Protein AF-A0A931VC47-F1 (afdb_monomer)

Structure (mmCIF, N/CA/C/O backbone):
data_AF-A0A931VC47-F1
#
_entry.id   AF-A0A931VC47-F1
#
loop_
_atom_site.group_PDB
_atom_site.id
_atom_site.type_symbol
_atom_site.label_atom_id
_atom_site.label_alt_id
_atom_site.label_comp_id
_atom_site.label_asym_id
_atom_site.label_entity_id
_atom_site.label_seq_id
_atom_site.pdbx_PDB_ins_code
_atom_site.Cartn_x
_atom_site.Cartn_y
_atom_site.Cartn_z
_atom_site.occupancy
_atom_site.B_iso_or_equiv
_atom_site.auth_seq_id
_atom_site.auth_comp_id
_atom_site.auth_asym_id
_atom_site.auth_atom_id
_atom_site.pdbx_PDB_model_num
ATOM 1 N N . MET A 1 1 ? -18.470 17.749 -21.492 1.00 53.16 1 MET A N 1
ATOM 2 C CA . MET A 1 1 ? -18.153 16.388 -21.009 1.00 53.16 1 MET A CA 1
ATOM 3 C C . MET A 1 1 ? -17.188 16.545 -19.848 1.00 53.16 1 MET A C 1
ATOM 5 O O . MET A 1 1 ? -16.186 17.224 -20.029 1.00 53.16 1 MET A O 1
ATOM 9 N N . LEU A 1 2 ? -17.513 16.042 -18.655 1.00 38.81 2 LEU A N 1
ATOM 10 C CA . LEU A 1 2 ? -16.577 16.076 -17.528 1.00 38.81 2 LEU A CA 1
ATOM 11 C C . LEU A 1 2 ? -15.526 14.981 -17.768 1.00 38.81 2 LEU A C 1
ATOM 13 O O . LEU A 1 2 ? -15.881 13.807 -17.800 1.00 38.81 2 LEU A O 1
ATOM 17 N N . SER A 1 3 ? -14.263 15.353 -17.980 1.00 41.66 3 SER A N 1
ATOM 18 C CA . SER A 1 3 ? -13.157 14.391 -18.006 1.00 41.66 3 SER A CA 1
ATOM 19 C C . SER A 1 3 ? -12.623 14.253 -16.586 1.00 41.66 3 SER A C 1
ATOM 21 O O . SER A 1 3 ? -12.040 15.193 -16.049 1.00 41.66 3 SER A O 1
ATOM 23 N N . LEU A 1 4 ? -12.861 13.103 -15.961 1.00 42.41 4 LEU A N 1
ATOM 24 C CA . LEU A 1 4 ? -12.277 12.762 -14.670 1.00 42.41 4 LEU A CA 1
ATOM 25 C C . LEU A 1 4 ? -10.878 12.184 -14.909 1.00 42.41 4 LEU A C 1
ATOM 27 O O . LEU A 1 4 ? -10.736 11.033 -15.313 1.00 42.41 4 LEU A O 1
ATOM 31 N N . THR A 1 5 ? -9.840 12.976 -14.660 1.00 44.44 5 THR A N 1
ATOM 32 C CA . THR A 1 5 ? -8.460 12.478 -14.649 1.00 44.44 5 THR A CA 1
ATOM 33 C C . THR A 1 5 ? -8.179 11.852 -13.283 1.00 44.44 5 THR A C 1
ATOM 35 O O . THR A 1 5 ? -7.865 12.556 -12.325 1.00 44.44 5 THR A O 1
ATOM 38 N N . LEU A 1 6 ? -8.302 10.527 -13.166 1.00 52.09 6 LEU A N 1
ATOM 39 C CA . LEU A 1 6 ? -7.863 9.780 -11.980 1.00 52.09 6 LEU A CA 1
ATOM 40 C C . LEU A 1 6 ? -6.327 9.716 -11.973 1.00 52.09 6 LEU A C 1
ATOM 42 O O . LEU A 1 6 ? -5.728 8.757 -12.444 1.00 52.09 6 LEU A O 1
ATOM 46 N N . GLY A 1 7 ? -5.670 10.756 -11.457 1.00 54.22 7 GLY A N 1
ATOM 47 C CA . GLY A 1 7 ? -4.204 10.854 -11.379 1.00 54.22 7 GLY A CA 1
ATOM 48 C C . GLY A 1 7 ? -3.548 9.965 -10.315 1.00 54.22 7 GLY A C 1
ATOM 49 O O . GLY A 1 7 ? -2.459 10.287 -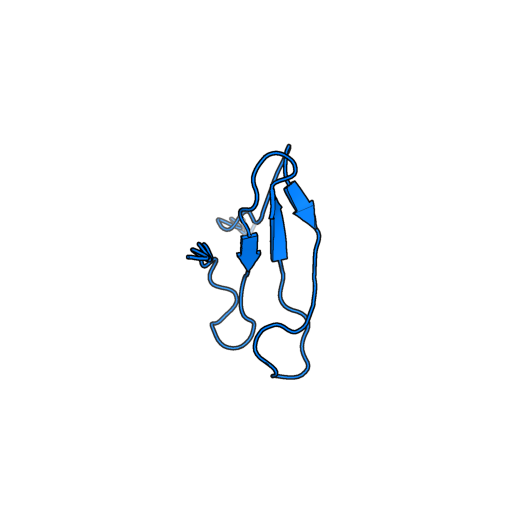9.851 1.00 54.22 7 GLY A O 1
ATOM 50 N N . ARG A 1 8 ? -4.210 8.892 -9.867 1.00 62.12 8 ARG A N 1
ATOM 51 C CA . ARG A 1 8 ? -3.746 8.071 -8.742 1.00 62.12 8 ARG A CA 1
ATOM 52 C C . ARG A 1 8 ? -3.788 6.591 -9.115 1.00 62.12 8 ARG A C 1
ATOM 54 O O . ARG A 1 8 ? -4.780 5.908 -8.888 1.00 62.12 8 ARG A O 1
ATOM 61 N N . SER A 1 9 ? -2.714 6.122 -9.747 1.00 71.94 9 SER A N 1
ATOM 62 C CA . SER A 1 9 ? -2.509 4.711 -10.079 1.00 71.94 9 SER A CA 1
ATOM 63 C C . SER A 1 9 ? -1.951 3.967 -8.867 1.00 71.94 9 SER A C 1
ATOM 65 O O . SER A 1 9 ? -0.877 4.307 -8.375 1.00 71.94 9 SER A O 1
ATOM 67 N N . LEU A 1 10 ? -2.672 2.952 -8.397 1.00 78.81 10 LEU A N 1
ATOM 68 C CA . LEU A 1 10 ? -2.189 2.000 -7.401 1.00 78.81 10 LEU A CA 1
ATOM 69 C C . LEU A 1 10 ? -1.805 0.699 -8.119 1.00 78.81 10 LEU A C 1
ATOM 71 O O . LEU A 1 10 ? -2.675 -0.001 -8.636 1.00 78.81 10 LEU A O 1
ATOM 75 N N . GLY A 1 11 ? -0.509 0.389 -8.160 1.00 82.88 11 GLY A N 1
ATOM 76 C CA . GLY A 1 11 ? 0.021 -0.807 -8.821 1.00 82.88 11 GLY A CA 1
ATOM 77 C C . GLY A 1 11 ? 0.223 -0.669 -10.334 1.00 82.88 11 GLY A C 1
ATOM 78 O O . GLY A 1 11 ? 0.449 0.422 -10.854 1.00 82.88 11 GLY A O 1
ATOM 79 N N . GLY A 1 12 ? 0.190 -1.808 -11.030 1.00 85.75 12 GLY A N 1
ATOM 80 C CA . GLY A 1 12 ? 0.525 -1.957 -12.448 1.00 85.75 12 GLY A CA 1
ATOM 81 C C . GLY A 1 12 ? 1.122 -3.339 -12.728 1.00 85.75 12 GLY A C 1
ATOM 82 O O . GLY A 1 12 ? 1.096 -4.219 -11.865 1.00 85.75 12 GLY A O 1
ATOM 83 N N . THR A 1 13 ? 1.683 -3.546 -13.920 1.00 90.94 13 THR A N 1
ATOM 84 C CA . THR A 1 13 ? 2.467 -4.756 -14.213 1.00 90.94 13 THR A CA 1
ATOM 85 C C . THR A 1 13 ? 3.579 -4.912 -13.172 1.00 90.94 13 THR A C 1
ATOM 87 O O . THR A 1 13 ? 4.346 -3.979 -12.956 1.00 90.94 13 THR A O 1
ATOM 90 N N . GLY A 1 14 ? 3.662 -6.078 -12.526 1.00 91.44 14 GLY A N 1
ATOM 91 C CA . GLY A 1 14 ? 4.625 -6.333 -11.447 1.00 91.44 14 GLY A CA 1
ATOM 92 C C . GLY A 1 14 ? 4.086 -6.109 -10.029 1.00 91.44 14 GLY A C 1
ATOM 93 O O . GLY A 1 14 ? 4.856 -6.186 -9.077 1.00 91.44 14 GLY A O 1
ATOM 94 N N . TYR A 1 15 ? 2.781 -5.870 -9.869 1.00 93.00 15 TYR A N 1
ATOM 95 C CA . TYR A 1 15 ? 2.126 -5.741 -8.567 1.00 93.00 15 TYR A CA 1
ATOM 96 C C . TYR A 1 15 ? 0.945 -6.710 -8.428 1.00 93.00 15 TYR A C 1
ATOM 98 O O . TYR A 1 15 ? 0.161 -6.889 -9.359 1.00 93.00 15 TYR A O 1
ATOM 106 N N . ALA A 1 16 ? 0.799 -7.314 -7.249 1.00 94.06 16 ALA A N 1
ATOM 107 C CA . ALA A 1 16 ? -0.337 -8.149 -6.873 1.00 94.06 16 ALA A CA 1
ATOM 108 C C . ALA A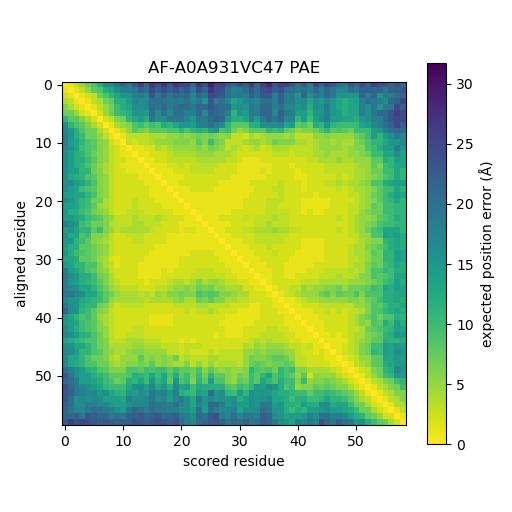 1 16 ? -1.273 -7.381 -5.919 1.00 94.06 16 ALA A C 1
ATOM 110 O O . ALA A 1 16 ? -0.775 -6.749 -4.982 1.00 94.06 16 ALA A O 1
ATOM 111 N N . PRO A 1 17 ? -2.606 -7.426 -6.116 1.00 93.38 17 PRO A N 1
ATOM 112 C CA . PRO A 1 17 ? -3.558 -6.783 -5.212 1.00 93.38 17 PRO A CA 1
ATOM 113 C C . PRO A 1 17 ? -3.590 -7.492 -3.853 1.00 93.38 17 PRO A C 1
ATOM 115 O O . PRO A 1 17 ? -3.588 -8.721 -3.793 1.00 93.38 17 PRO A O 1
ATOM 118 N N . ALA A 1 18 ? -3.647 -6.715 -2.771 1.00 94.38 18 ALA A N 1
ATOM 119 C CA . ALA A 1 18 ? -3.693 -7.228 -1.402 1.00 94.38 18 ALA A CA 1
ATOM 120 C C . ALA A 1 18 ? -4.595 -6.379 -0.476 1.00 94.38 18 ALA A C 1
ATOM 122 O O . ALA A 1 18 ? -4.119 -5.888 0.548 1.00 94.38 18 ALA A O 1
ATOM 123 N N . PRO A 1 19 ? -5.878 -6.163 -0.825 1.00 94.31 19 PRO A N 1
ATOM 124 C CA . PRO A 1 19 ? -6.773 -5.328 -0.028 1.00 94.31 19 PRO A CA 1
ATOM 125 C C . PRO A 1 19 ? -7.074 -5.961 1.338 1.00 94.31 19 PRO A C 1
ATOM 127 O O . PRO A 1 19 ? -7.427 -7.139 1.413 1.00 94.31 19 PRO A O 1
ATOM 130 N N . ALA A 1 20 ? -6.963 -5.166 2.399 1.00 95.06 20 ALA A N 1
ATOM 131 C CA . ALA A 1 20 ? -7.337 -5.514 3.770 1.00 95.06 20 ALA A CA 1
ATOM 132 C C . ALA A 1 20 ? -7.512 -4.227 4.592 1.00 95.06 20 ALA A C 1
ATOM 134 O O . ALA A 1 20 ? -7.184 -3.152 4.106 1.00 95.06 20 ALA A O 1
ATOM 135 N N . ASP A 1 21 ? -8.033 -4.335 5.808 1.00 95.12 21 ASP A N 1
ATOM 136 C CA . ASP A 1 21 ? -8.062 -3.235 6.778 1.00 95.12 21 ASP A CA 1
ATOM 137 C C . ASP A 1 21 ? -6.706 -3.176 7.503 1.00 95.12 21 ASP A C 1
ATOM 139 O O . ASP A 1 21 ? -6.409 -4.036 8.337 1.00 95.12 21 ASP A O 1
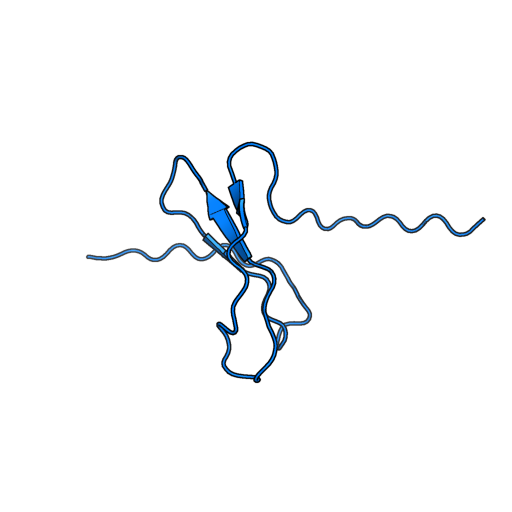ATOM 143 N N . TYR A 1 22 ? -5.843 -2.235 7.113 1.00 93.06 22 TYR A N 1
ATOM 144 C CA . TYR A 1 22 ? -4.497 -2.073 7.670 1.00 93.06 22 TYR A CA 1
ATOM 145 C C . TYR A 1 22 ? -4.415 -0.945 8.706 1.00 93.06 22 TYR A C 1
ATOM 147 O O . TYR A 1 22 ? -3.445 -0.914 9.466 1.00 93.06 22 TYR A O 1
ATOM 155 N N . ASP A 1 23 ? -5.392 -0.035 8.747 1.00 92.12 23 ASP A N 1
ATOM 156 C CA . ASP A 1 23 ? -5.448 1.068 9.716 1.00 92.12 23 ASP A CA 1
ATOM 157 C C . ASP A 1 23 ? -6.480 0.879 10.846 1.00 92.12 23 ASP A C 1
ATOM 159 O O . ASP A 1 23 ? -6.475 1.641 11.817 1.00 92.12 23 ASP A O 1
ATOM 163 N N . GLY A 1 24 ? -7.273 -0.193 10.798 1.00 94.38 24 GLY A N 1
ATOM 164 C CA . GLY A 1 24 ? -8.148 -0.649 11.874 1.00 94.38 24 GLY A CA 1
ATOM 165 C C . GLY A 1 24 ? -9.487 0.082 11.947 1.00 94.38 24 GLY A C 1
ATOM 166 O O . GLY A 1 24 ? -10.114 0.087 13.012 1.00 94.38 24 GLY A O 1
ATOM 167 N N . ASP A 1 25 ? -9.925 0.723 10.862 1.00 95.06 25 ASP A N 1
ATOM 168 C CA . ASP A 1 25 ? -11.169 1.499 10.827 1.00 95.06 25 ASP A CA 1
ATOM 169 C C . ASP A 1 25 ? -12.404 0.679 10.392 1.00 95.06 25 ASP A C 1
ATOM 171 O O . ASP A 1 25 ? -13.529 1.197 10.360 1.00 95.06 25 ASP A O 1
ATOM 175 N N . GLY A 1 26 ? -12.214 -0.608 10.087 1.00 95.44 26 GLY A N 1
ATOM 176 C CA . GLY A 1 26 ? -13.250 -1.519 9.615 1.00 95.44 26 GLY A CA 1
ATOM 177 C C . GLY A 1 26 ? -13.537 -1.421 8.115 1.00 95.44 26 GLY A C 1
ATOM 178 O O . GLY A 1 26 ? -14.484 -2.060 7.643 1.00 95.44 26 GLY A O 1
ATOM 179 N N . LYS A 1 27 ? -12.766 -0.638 7.350 1.00 93.94 27 LYS A N 1
ATOM 180 C CA . LYS A 1 27 ? -12.844 -0.555 5.888 1.00 93.94 27 LYS A CA 1
ATOM 181 C C . 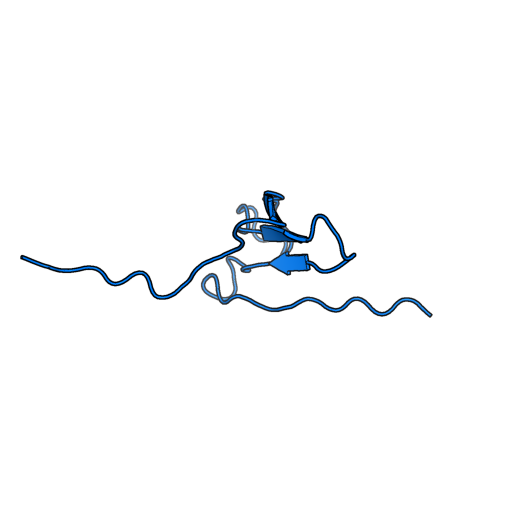LYS A 1 27 ? -11.623 -1.203 5.250 1.00 93.94 27 LYS A C 1
ATOM 183 O O . LYS A 1 27 ? -10.529 -1.220 5.789 1.00 93.94 27 LYS A O 1
ATOM 188 N N . ALA A 1 28 ? -11.820 -1.745 4.051 1.00 93.69 28 ALA A N 1
ATOM 189 C CA . ALA A 1 28 ? -10.705 -2.260 3.272 1.00 93.69 28 ALA A CA 1
ATOM 190 C C . ALA A 1 28 ? -9.899 -1.105 2.659 1.00 93.69 28 ALA A C 1
ATOM 192 O O . ALA A 1 28 ? -10.449 -0.278 1.925 1.00 93.69 28 ALA A O 1
ATOM 193 N N . ASP A 1 29 ? -8.591 -1.120 2.879 1.00 93.31 29 ASP A N 1
ATOM 194 C CA . ASP A 1 29 ? -7.634 -0.237 2.235 1.00 93.31 29 ASP A CA 1
ATOM 195 C C . ASP A 1 29 ? -7.170 -0.837 0.901 1.00 93.31 29 ASP A C 1
ATOM 197 O O . ASP A 1 29 ? -6.767 -2.008 0.823 1.00 93.31 29 ASP A O 1
ATOM 201 N N . PRO A 1 30 ? -7.169 -0.047 -0.182 1.00 91.88 30 PRO A N 1
ATOM 202 C CA . PRO A 1 30 ? -6.498 -0.423 -1.411 1.00 91.88 30 PRO A CA 1
ATOM 203 C C . PRO A 1 30 ? -4.997 -0.608 -1.163 1.00 91.88 30 PRO A C 1
ATOM 205 O O . PRO A 1 30 ? -4.295 0.326 -0.773 1.00 91.88 30 PRO A O 1
ATOM 208 N N . ALA A 1 31 ? -4.489 -1.805 -1.445 1.00 92.06 31 ALA A N 1
ATOM 209 C CA . ALA A 1 31 ? -3.073 -2.110 -1.314 1.00 92.06 31 ALA A CA 1
ATOM 210 C C . ALA A 1 31 ? -2.571 -3.017 -2.436 1.00 92.06 31 ALA A C 1
ATOM 212 O O . ALA A 1 31 ? -3.313 -3.839 -2.988 1.00 92.06 31 ALA A O 1
ATOM 213 N N . VAL A 1 32 ? -1.285 -2.875 -2.749 1.00 92.88 32 VAL A N 1
ATOM 214 C CA . VAL A 1 32 ? -0.563 -3.734 -3.685 1.00 92.88 32 VAL A CA 1
ATOM 215 C C . VAL A 1 32 ? 0.800 -4.126 -3.130 1.00 92.88 32 VAL A C 1
ATOM 217 O O . VAL A 1 32 ? 1.476 -3.333 -2.475 1.00 92.88 32 VAL A O 1
ATOM 220 N N . ARG A 1 33 ? 1.222 -5.349 -3.448 1.00 91.50 33 ARG A N 1
ATOM 221 C CA . ARG A 1 33 ? 2.559 -5.868 -3.159 1.00 91.50 33 ARG A CA 1
ATOM 222 C C . ARG A 1 33 ? 3.327 -6.040 -4.457 1.00 91.50 33 ARG A C 1
ATOM 224 O O . ARG A 1 33 ? 2.798 -6.627 -5.401 1.00 91.50 33 ARG A O 1
ATOM 231 N N . SER A 1 34 ? 4.568 -5.577 -4.503 1.00 91.50 34 SER A N 1
ATOM 232 C CA . SER A 1 34 ? 5.455 -5.884 -5.625 1.00 91.50 34 SER A CA 1
ATOM 233 C C . SER A 1 34 ? 5.641 -7.401 -5.759 1.00 91.50 34 SER A C 1
ATOM 235 O O . SER A 1 34 ? 5.823 -8.122 -4.778 1.00 91.50 34 SER A O 1
ATOM 237 N N . THR A 1 35 ? 5.562 -7.927 -6.980 1.00 91.69 35 THR A N 1
ATOM 238 C CA . THR A 1 35 ? 5.771 -9.361 -7.232 1.00 91.69 35 THR A CA 1
ATOM 239 C C . THR A 1 35 ? 7.249 -9.742 -7.221 1.00 91.69 35 THR A C 1
ATOM 241 O O . THR A 1 35 ? 7.567 -10.925 -7.137 1.00 91.69 35 THR A O 1
ATOM 244 N N . THR A 1 36 ? 8.148 -8.759 -7.329 1.00 90.06 36 THR A N 1
ATOM 245 C CA . THR A 1 36 ? 9.601 -8.962 -7.455 1.00 90.06 36 THR A CA 1
ATOM 246 C C . THR A 1 36 ? 10.403 -8.396 -6.285 1.00 90.06 36 THR A C 1
ATOM 248 O O . THR A 1 36 ? 11.544 -8.799 -6.090 1.00 90.06 36 THR A O 1
ATOM 251 N N . SER A 1 37 ? 9.833 -7.477 -5.504 1.00 85.44 37 SER A N 1
ATOM 252 C CA . SER A 1 37 ? 10.424 -6.935 -4.274 1.00 85.44 37 SER A CA 1
ATOM 253 C C . SER A 1 37 ? 9.470 -7.135 -3.092 1.00 85.44 37 SER A C 1
ATOM 255 O O . SER A 1 37 ? 8.277 -7.352 -3.277 1.00 85.44 37 SER A O 1
ATOM 257 N N . ASN A 1 38 ? 9.971 -7.034 -1.860 1.00 83.62 38 ASN A N 1
ATOM 258 C CA . ASN A 1 38 ? 9.136 -7.061 -0.649 1.00 83.62 38 ASN A CA 1
ATOM 259 C C . ASN A 1 38 ? 8.504 -5.692 -0.332 1.00 83.62 38 ASN A C 1
ATOM 261 O O . ASN A 1 38 ? 8.256 -5.368 0.825 1.00 83.62 38 ASN A O 1
ATOM 265 N N . GLU A 1 39 ? 8.262 -4.878 -1.357 1.00 86.06 39 GLU A N 1
ATOM 266 C CA . GLU A 1 39 ? 7.682 -3.547 -1.207 1.00 86.06 39 GLU A CA 1
ATOM 267 C C . GLU A 1 39 ? 6.153 -3.607 -1.216 1.00 86.06 39 GLU A C 1
ATOM 269 O O . GLU A 1 39 ? 5.541 -4.327 -2.017 1.00 86.06 39 GLU A O 1
ATOM 274 N N . TRP A 1 40 ? 5.553 -2.807 -0.338 1.00 89.25 40 TRP A N 1
ATOM 275 C CA . TRP A 1 40 ? 4.114 -2.659 -0.193 1.00 89.25 40 TRP A CA 1
ATOM 276 C C . TRP A 1 40 ? 3.710 -1.198 -0.343 1.00 89.25 40 TRP A C 1
ATOM 278 O O . TRP A 1 40 ? 4.341 -0.295 0.208 1.00 89.25 40 TRP A O 1
ATOM 288 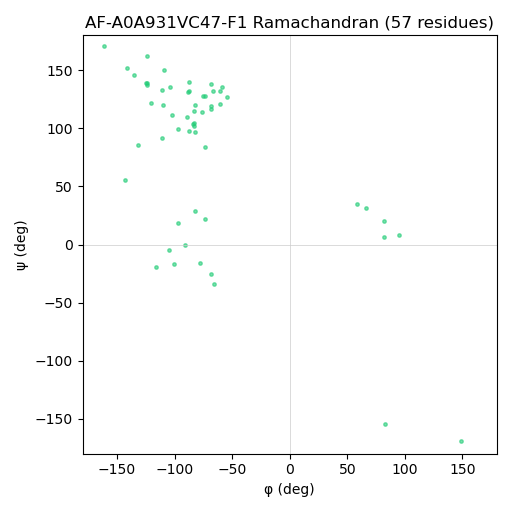N N . ILE A 1 41 ? 2.617 -0.981 -1.069 1.00 88.50 41 ILE A N 1
ATOM 289 C CA . ILE A 1 41 ? 1.971 0.323 -1.195 1.00 88.50 41 ILE A CA 1
ATOM 290 C C . ILE A 1 41 ? 0.552 0.162 -0.675 1.00 88.50 41 ILE A C 1
ATOM 292 O O . ILE A 1 41 ? -0.205 -0.657 -1.200 1.00 88.50 41 ILE A O 1
ATOM 296 N N . VAL A 1 42 ? 0.202 0.949 0.338 1.00 90.81 42 VAL A N 1
ATOM 297 C CA . VAL A 1 42 ? -1.120 0.940 0.970 1.00 90.81 42 VAL A CA 1
ATOM 298 C C . VAL A 1 42 ? -1.696 2.352 0.914 1.00 90.81 42 VAL A C 1
ATOM 300 O O . VAL A 1 42 ? -0.983 3.343 1.088 1.00 90.81 42 VAL A O 1
ATOM 303 N N . MET A 1 43 ? -2.989 2.448 0.621 1.00 89.94 43 MET A N 1
ATOM 304 C CA . MET A 1 43 ? -3.763 3.684 0.645 1.00 89.94 43 MET A CA 1
ATOM 305 C C . MET A 1 43 ? -4.754 3.627 1.804 1.00 89.94 43 MET A C 1
ATOM 307 O O . MET A 1 43 ? -5.874 3.161 1.620 1.00 89.94 43 MET A O 1
ATOM 311 N N . PHE A 1 44 ? -4.352 4.127 2.971 1.00 88.75 44 PHE A N 1
ATOM 312 C CA . PHE A 1 44 ? -5.193 4.104 4.169 1.00 88.75 44 PHE A CA 1
ATOM 313 C C . PHE A 1 44 ? -6.498 4.879 3.972 1.00 88.75 44 PHE A C 1
ATOM 315 O O . PHE A 1 44 ? -6.504 6.029 3.503 1.00 88.75 44 PHE A O 1
ATOM 322 N N . SER A 1 45 ? -7.604 4.255 4.349 1.00 90.25 45 SER A N 1
ATOM 323 C CA . SER A 1 45 ? -8.944 4.816 4.273 1.00 90.25 45 SER A CA 1
ATOM 324 C C . SER A 1 45 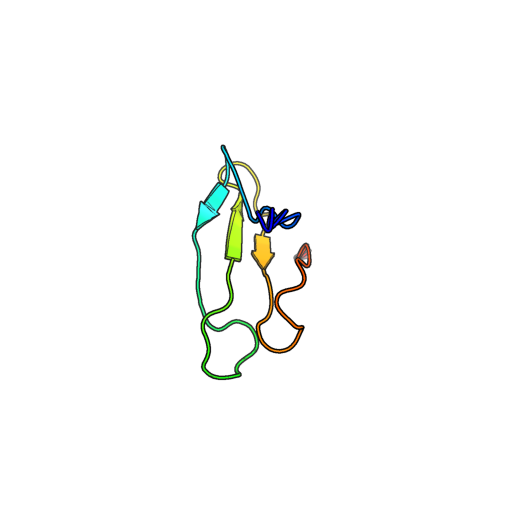? -9.103 6.008 5.225 1.00 90.25 45 SER A C 1
ATOM 326 O O . SER A 1 45 ? -9.713 7.017 4.849 1.00 90.25 45 SER A O 1
ATOM 328 N N . THR A 1 46 ? -8.441 5.979 6.387 1.00 90.06 46 THR A N 1
ATOM 329 C CA . THR A 1 46 ? -8.369 7.106 7.334 1.00 90.06 46 THR A CA 1
ATOM 330 C C . THR A 1 46 ? -7.550 8.289 6.807 1.00 90.06 46 THR A C 1
ATOM 332 O O . THR A 1 46 ? -7.811 9.435 7.176 1.00 90.06 46 THR A O 1
ATOM 335 N N . ALA A 1 47 ? -6.610 8.048 5.887 1.00 86.38 47 ALA A N 1
ATOM 336 C CA . ALA A 1 47 ? -5.745 9.066 5.282 1.00 86.38 47 ALA A CA 1
ATOM 337 C C . ALA A 1 47 ? -6.249 9.564 3.911 1.00 86.38 47 ALA A C 1
ATOM 339 O O . ALA A 1 47 ? -5.484 10.115 3.108 1.00 86.38 47 ALA A O 1
ATOM 340 N N . GLY A 1 48 ? -7.531 9.341 3.598 1.00 85.19 48 GLY A N 1
ATOM 341 C CA . GLY A 1 48 ? -8.138 9.772 2.336 1.00 85.19 48 GLY A CA 1
ATOM 342 C C . GLY A 1 48 ? -7.569 9.047 1.111 1.00 85.19 48 GLY A C 1
ATOM 343 O O . GLY A 1 48 ? -7.482 9.631 0.021 1.00 85.19 48 GLY A O 1
ATOM 344 N N . TYR A 1 49 ? -7.149 7.790 1.287 1.00 84.12 49 TYR A N 1
ATOM 345 C CA . TYR A 1 49 ? -6.566 6.930 0.257 1.00 84.12 49 TYR A CA 1
ATOM 346 C C . TYR A 1 49 ? -5.298 7.509 -0.395 1.00 84.12 49 TYR A C 1
ATOM 348 O O . TYR A 1 49 ? -5.080 7.367 -1.601 1.00 84.12 49 TYR A O 1
ATOM 356 N N . THR A 1 50 ? -4.472 8.227 0.367 1.00 73.62 50 THR A N 1
ATOM 357 C CA . THR A 1 50 ? -3.171 8.707 -0.121 1.00 73.62 50 THR A CA 1
ATOM 358 C C . THR A 1 50 ? -2.173 7.542 -0.204 1.00 73.62 50 THR A C 1
ATOM 360 O O . THR A 1 50 ? -2.033 6.807 0.767 1.00 73.62 50 THR A O 1
ATOM 363 N N . PRO A 1 51 ? -1.497 7.319 -1.351 1.00 64.94 51 PRO A N 1
ATOM 364 C CA . PRO A 1 51 ? -0.521 6.240 -1.472 1.00 64.94 51 PRO A CA 1
ATOM 365 C C . PRO A 1 51 ? 0.697 6.547 -0.608 1.00 64.94 51 PRO A C 1
ATOM 367 O O . PRO A 1 51 ? 1.406 7.519 -0.868 1.00 64.94 51 PRO A O 1
ATOM 370 N N . MET A 1 52 ? 0.941 5.710 0.397 1.00 64.75 52 MET A N 1
ATOM 371 C CA . MET A 1 52 ? 2.152 5.758 1.207 1.00 64.75 52 MET A CA 1
ATOM 372 C C . MET A 1 52 ? 3.011 4.527 0.883 1.00 64.75 52 MET A C 1
ATOM 374 O O . MET A 1 52 ? 2.530 3.402 1.044 1.00 64.75 52 MET A O 1
ATOM 378 N N . PRO A 1 53 ? 4.258 4.696 0.400 1.00 60.97 53 PRO A N 1
ATOM 379 C CA . PRO A 1 53 ? 5.193 3.582 0.323 1.00 60.97 53 PRO A CA 1
ATOM 380 C C . PRO A 1 53 ? 5.571 3.168 1.747 1.00 60.97 53 PRO A C 1
ATOM 382 O O . PRO A 1 53 ? 6.106 3.974 2.511 1.00 60.97 53 PRO A O 1
ATOM 385 N N . LEU A 1 54 ? 5.275 1.921 2.1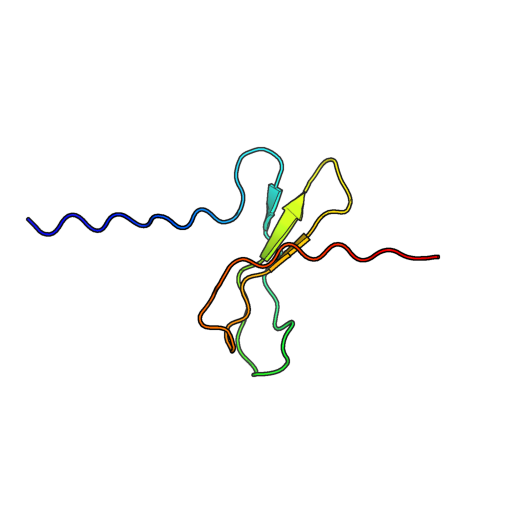14 1.00 62.38 54 LEU A N 1
ATOM 386 C CA . LEU A 1 54 ? 5.683 1.364 3.397 1.00 62.38 54 LEU A CA 1
ATOM 387 C C . LEU A 1 54 ? 6.972 0.560 3.197 1.00 62.38 54 LEU A C 1
ATOM 389 O O . LEU A 1 54 ? 6.941 -0.597 2.780 1.00 62.38 54 LEU A O 1
ATOM 393 N N . THR A 1 55 ? 8.113 1.168 3.519 1.00 52.91 55 THR A N 1
ATOM 394 C CA . THR A 1 55 ? 9.386 0.445 3.642 1.00 52.91 55 THR A CA 1
ATOM 395 C C . THR A 1 55 ? 9.504 -0.072 5.070 1.00 52.91 55 THR A C 1
ATOM 397 O O . THR A 1 55 ? 9.886 0.672 5.971 1.00 52.91 55 THR A O 1
ATOM 400 N N . ILE A 1 56 ? 9.155 -1.340 5.299 1.00 53.84 56 ILE A N 1
ATOM 401 C CA . ILE A 1 56 ? 9.439 -1.998 6.579 1.00 53.84 56 ILE A CA 1
ATOM 402 C C . ILE A 1 56 ? 10.880 -2.509 6.516 1.00 53.84 56 ILE A C 1
ATOM 404 O O . ILE A 1 56 ? 11.164 -3.491 5.833 1.00 53.84 56 ILE A O 1
ATOM 408 N N . SER A 1 57 ? 11.794 -1.824 7.198 1.00 42.50 57 SER A N 1
ATOM 409 C CA . SER A 1 57 ? 13.143 -2.332 7.451 1.00 42.50 57 SER A CA 1
ATOM 410 C C . SER A 1 57 ? 13.081 -3.249 8.670 1.00 42.50 57 SER A C 1
ATOM 412 O O . SER A 1 57 ? 12.761 -2.788 9.763 1.00 42.50 57 SER A O 1
ATOM 414 N N . PHE A 1 58 ? 13.347 -4.539 8.490 1.00 53.00 58 PHE A N 1
ATOM 415 C CA . PHE A 1 58 ? 13.627 -5.449 9.603 1.00 53.00 58 PHE A CA 1
ATOM 416 C C . PHE A 1 58 ? 15.139 -5.399 9.865 1.00 53.00 58 PHE A C 1
ATOM 418 O O . PHE A 1 58 ? 15.905 -5.479 8.901 1.00 53.00 58 PHE A O 1
ATOM 425 N N . GLU A 1 59 ? 15.551 -5.229 11.124 1.00 57.91 59 GLU A N 1
ATOM 426 C CA . GLU A 1 59 ? 16.929 -5.544 11.541 1.00 57.91 59 GLU A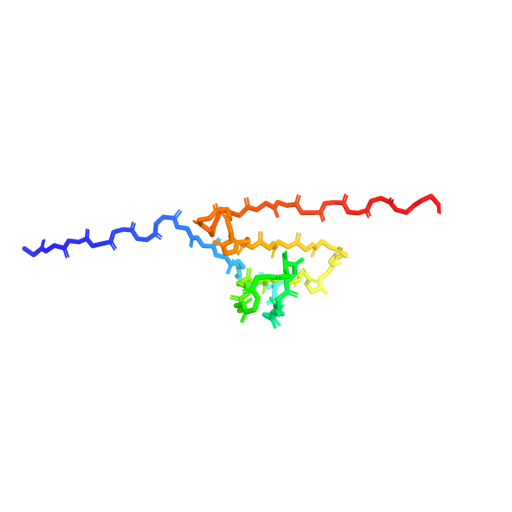 CA 1
ATOM 427 C C . GLU A 1 59 ? 17.157 -7.060 11.573 1.00 57.91 59 GLU A C 1
ATOM 429 O O . GLU A 1 59 ? 16.205 -7.795 11.937 1.00 57.91 59 GLU A O 1
#

Sequence (59 aa):
MLSLTLGRSLGGTGYAPAPADYDGDGKADPAVRSTTSNEWIVMFSTAGYTPMPLTISFE

Solvent-accessible surface area (backbone atoms only — not comparable to full-atom values): 3912 Å² total; per-residue (Å²): 133,91,80,83,80,81,89,73,82,83,69,55,95,64,42,42,83,56,67,42,57,83,84,74,81,83,52,72,17,60,25,30,32,39,72,85,51,96,44,38,39,42,16,40,66,93,63,74,52,49,79,43,80,52,81,82,82,80,133

Nearest PDB structures (foldseek):
  3dae-assembly1_A  TM=5.167E-01  e=8.692E+00  Saccharomyces cerevisiae

pLDDT: mean 79.11, std 17.75, range [38.81, 95.44]

Radius of gyration: 13.03 Å; Cα contacts (8 Å, |Δi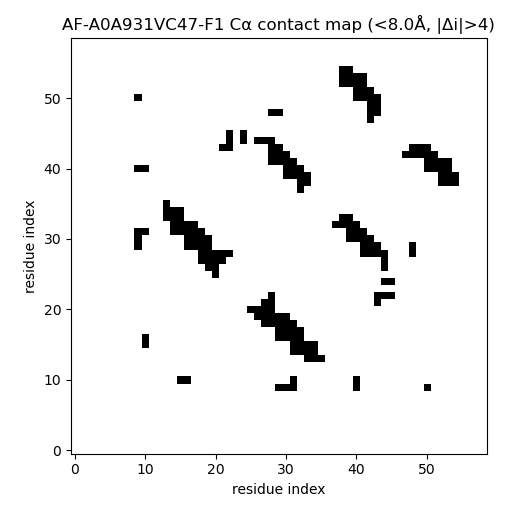|>4): 97; chains: 1; bounding box: 35×26×33 Å

Mean predicted aligned error: 7.59 Å

Foldseek 3Di:
DDDDDPVDDADDPQKDWDWDQPPPPPDTWTKIAGNVDRKIWTQHVVNVGDTDTDDDDDD

Secondary structure (DSSP, 8-state):
------------TTEEE--B-SSSSSSPBPEEEESSSS-EEEEETTTTTEEEEE-----